Protein AF-A0A413RRY5-F1 (afdb_monomer_lite)

Organism: NCBI:txid2293719

Foldseek 3Di:
DVVVLVCCVVPVDDDDDDDPDLQVCQQRDQKDFQDAPNHTPDIDHQVVQDDQVNCCRRVVFRWHWDQDPVRRTIDTGTDDPVPVPDPVVVVVVPPDPDDDDPPPPPD

Radius of gyration: 21.67 Å; chains: 1; bounding box: 80×24×35 Å

Sequence (107 aa):
LDLLTDLNRRRGTTVVMVLHDLNLAARYADHLVAIRAGHLYAQGTPAEVVTEQMVEDVFGMTSRVITDPVSSTPLVLPVGRHHSGTLLAADEKRAAPEAPLPADALR

InterPro domains:
  IPR027417 P-loop containing nucleoside triphosphate hydrolase [G3DSA:3.40.50.300] (1-78)
  IPR027417 P-loop containing nucleoside triphosphate hydrolase [SSF52540] (2-57)
  IPR051535 Bacterial siderophore ABC transporter ATP-binding [PTHR42771] (1-82)

pLDDT: mean 83.32, std 18.23, range [43.62, 98.06]

Secondary structure (DSSP, 8-state):
-HHHHHHHHHHT-------S-HHHHHHH-SSEEEEETTEEEEEESHHHH--HHHHHHHH---EEEEE-TTTSSEEEEE--TTT--STHHHHHTT-S--PPPPTT---

Structure (mmCIF, N/CA/C/O backbone):
data_AF-A0A413RRY5-F1
#
_entry.id   AF-A0A413RRY5-F1
#
loop_
_atom_site.group_PDB
_atom_site.id
_atom_site.type_symbol
_atom_site.label_atom_id
_atom_site.label_alt_id
_atom_site.label_comp_id
_atom_site.label_asym_id
_atom_site.label_entity_id
_atom_site.label_seq_id
_atom_site.pdbx_PDB_ins_code
_atom_site.Cartn_x
_atom_site.Cartn_y
_atom_site.Cartn_z
_atom_site.occupancy
_atom_site.B_iso_or_equiv
_atom_site.auth_seq_id
_atom_site.auth_comp_id
_atom_site.auth_asym_id
_atom_site.auth_atom_id
_atom_site.pdbx_PDB_model_num
ATOM 1 N N . LEU A 1 1 ? -4.506 10.554 7.654 1.00 79.44 1 LEU A N 1
ATOM 2 C CA . LEU A 1 1 ? -5.831 9.879 7.698 1.00 79.44 1 LEU A CA 1
ATOM 3 C C . LEU A 1 1 ? -6.105 9.267 9.078 1.00 79.44 1 LEU A C 1
ATOM 5 O O . LEU A 1 1 ? -7.005 8.446 9.218 1.00 79.44 1 LEU A O 1
ATOM 9 N N . ASP A 1 2 ? -5.404 9.723 10.121 1.00 81.94 2 ASP A N 1
ATOM 10 C CA . ASP A 1 2 ? -5.417 9.070 11.437 1.00 81.94 2 ASP A CA 1
ATOM 11 C C . ASP A 1 2 ? -6.794 9.114 12.106 1.00 81.94 2 ASP A C 1
ATOM 13 O O . ASP A 1 2 ? -7.210 8.142 12.721 1.00 81.94 2 ASP A O 1
ATOM 17 N N . LEU A 1 3 ? -7.565 10.187 11.892 1.00 83.94 3 LEU A N 1
ATOM 18 C CA . LEU A 1 3 ? -8.924 10.296 12.426 1.00 83.94 3 LEU A CA 1
ATOM 19 C C . LEU A 1 3 ? -9.871 9.217 11.878 1.00 83.94 3 LEU A C 1
ATOM 21 O O . LEU A 1 3 ? -10.700 8.704 12.626 1.00 83.94 3 LEU A O 1
ATOM 25 N N . LEU A 1 4 ? -9.761 8.856 10.595 1.00 85.12 4 LEU A N 1
ATOM 26 C CA . LEU A 1 4 ? -10.585 7.789 10.017 1.00 85.12 4 LEU A CA 1
ATOM 27 C C . LEU A 1 4 ? -10.162 6.421 10.549 1.00 85.12 4 LEU A C 1
ATOM 29 O O . LEU A 1 4 ? -11.024 5.605 10.872 1.00 85.12 4 LEU A O 1
ATOM 33 N N . THR A 1 5 ? -8.857 6.193 10.703 1.00 84.69 5 THR A N 1
ATOM 34 C CA . THR A 1 5 ? -8.323 4.978 11.328 1.00 84.69 5 THR A CA 1
ATOM 35 C C . THR A 1 5 ? -8.804 4.843 12.772 1.00 84.69 5 THR A C 1
ATOM 37 O O . THR A 1 5 ? -9.315 3.790 13.156 1.00 84.69 5 THR A O 1
ATOM 40 N N . ASP A 1 6 ? -8.722 5.915 13.557 1.00 85.94 6 ASP A N 1
ATOM 41 C CA . ASP A 1 6 ? -9.212 5.951 14.933 1.00 85.94 6 ASP A CA 1
ATOM 42 C C . ASP A 1 6 ? -10.717 5.698 14.999 1.00 85.94 6 ASP A C 1
ATOM 44 O O . ASP A 1 6 ? -11.188 4.952 15.859 1.00 85.94 6 ASP A O 1
ATOM 48 N N . LEU A 1 7 ? -11.486 6.296 14.086 1.00 83.56 7 LEU A N 1
ATOM 49 C CA . LEU A 1 7 ? -12.932 6.132 14.046 1.00 83.56 7 LEU A CA 1
ATOM 50 C C . LEU A 1 7 ? -13.333 4.696 13.694 1.00 83.56 7 LEU A C 1
ATOM 52 O O . LEU A 1 7 ? -14.182 4.132 14.385 1.00 83.56 7 LEU A O 1
ATOM 56 N N . ASN A 1 8 ? -12.705 4.104 12.672 1.00 86.44 8 ASN A N 1
ATOM 57 C CA . ASN A 1 8 ? -12.896 2.702 12.298 1.00 86.44 8 ASN A CA 1
ATOM 58 C C . ASN A 1 8 ? -12.625 1.795 13.509 1.00 86.44 8 ASN A C 1
ATOM 60 O O . ASN A 1 8 ? -13.504 1.043 13.923 1.00 86.44 8 ASN A O 1
ATOM 64 N N . ARG A 1 9 ? -11.470 1.956 14.167 1.00 86.25 9 ARG A N 1
ATOM 65 C CA . A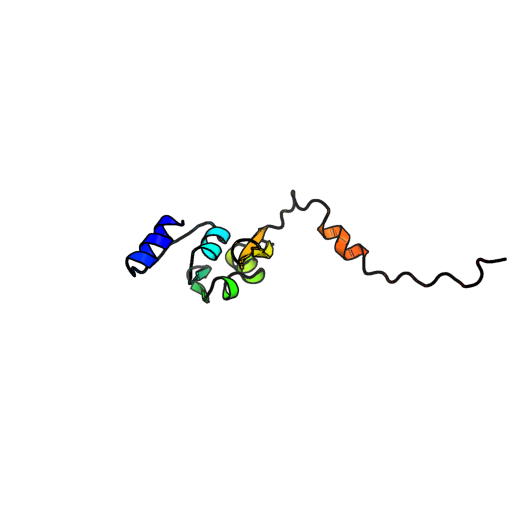RG A 1 9 ? -11.080 1.135 15.326 1.00 86.25 9 ARG A CA 1
ATOM 66 C C . ARG A 1 9 ? -12.007 1.301 16.528 1.00 86.25 9 ARG A C 1
ATOM 68 O O . ARG A 1 9 ? -12.323 0.320 17.191 1.00 86.25 9 ARG A O 1
ATOM 75 N N . ARG A 1 10 ? -12.459 2.526 16.820 1.00 89.94 10 ARG A N 1
ATOM 76 C CA . ARG A 1 10 ? -13.351 2.798 17.963 1.00 89.94 10 ARG A CA 1
ATOM 77 C C . ARG A 1 10 ? -14.783 2.331 17.728 1.00 89.94 10 ARG A C 1
ATOM 79 O O . ARG A 1 10 ? -15.454 1.969 18.687 1.00 89.94 10 ARG A O 1
ATOM 86 N N . ARG A 1 11 ? -15.276 2.399 16.488 1.00 90.56 11 ARG A N 1
ATOM 87 C CA . ARG A 1 11 ? -16.682 2.108 16.153 1.00 90.56 11 ARG A CA 1
ATOM 88 C C . ARG A 1 11 ? -16.890 0.768 15.447 1.00 90.56 11 ARG A C 1
ATOM 90 O O . ARG A 1 11 ? -18.036 0.403 15.215 1.00 90.56 11 ARG A O 1
ATOM 97 N N . GLY A 1 12 ? -15.820 0.065 15.077 1.00 87.44 12 GLY A N 1
ATOM 98 C CA . GLY A 1 12 ? -15.881 -1.182 14.308 1.00 87.44 12 GLY A CA 1
ATOM 99 C C . GLY A 1 12 ? -16.552 -1.016 12.942 1.00 87.44 12 GLY A C 1
ATOM 100 O O . GLY A 1 12 ? -17.243 -1.919 12.481 1.00 87.44 12 GLY A O 1
ATOM 101 N N . THR A 1 13 ? -16.439 0.164 12.327 1.00 88.38 13 THR A N 1
ATOM 102 C CA . THR A 1 13 ? -17.148 0.492 11.082 1.00 88.38 13 THR A CA 1
ATOM 103 C C . THR A 1 13 ? -16.237 0.288 9.882 1.00 88.38 13 THR A C 1
ATOM 105 O O . THR A 1 13 ? -15.196 0.930 9.798 1.00 88.38 13 THR A O 1
ATOM 108 N N . THR A 1 14 ? -16.651 -0.529 8.911 1.00 90.56 14 THR A N 1
ATOM 109 C CA . THR A 1 14 ? -15.912 -0.687 7.652 1.00 90.56 14 THR A CA 1
ATOM 110 C C . THR A 1 14 ? -15.860 0.632 6.883 1.00 90.56 14 THR A C 1
ATOM 112 O O . THR A 1 14 ? -16.893 1.235 6.592 1.00 90.56 14 THR A O 1
ATOM 115 N N . VAL A 1 15 ? -14.650 1.062 6.523 1.00 92.00 15 VAL A N 1
ATOM 116 C CA . VAL A 1 15 ? -14.407 2.268 5.726 1.00 92.00 15 VAL A CA 1
ATOM 117 C C . VAL A 1 15 ? -13.821 1.858 4.380 1.00 92.00 15 VAL A C 1
ATOM 119 O O . VAL A 1 15 ? -12.803 1.176 4.326 1.00 92.00 15 VAL A O 1
ATOM 122 N N . VAL A 1 16 ? -14.449 2.312 3.296 1.00 93.75 16 VAL A N 1
ATOM 123 C CA . VAL A 1 16 ? -13.925 2.184 1.931 1.00 93.75 16 VAL A CA 1
ATOM 124 C C . VAL A 1 16 ? -13.513 3.572 1.457 1.00 93.75 16 VAL A C 1
ATOM 126 O O . VAL A 1 16 ? -14.291 4.519 1.561 1.00 93.75 16 VAL A O 1
ATOM 129 N N . MET A 1 17 ? -12.285 3.702 0.958 1.00 92.56 17 MET A N 1
ATOM 130 C CA . MET A 1 17 ? -11.732 4.969 0.476 1.00 92.56 17 MET A CA 1
ATOM 131 C C . MET A 1 17 ? -11.185 4.794 -0.935 1.00 92.56 17 MET A C 1
ATOM 133 O O . MET A 1 17 ? -10.592 3.767 -1.250 1.00 92.56 17 MET A O 1
ATOM 137 N N . VAL A 1 18 ? -11.341 5.828 -1.758 1.00 93.12 18 VAL A N 1
ATOM 138 C CA . VAL A 1 18 ? -10.655 5.946 -3.047 1.00 93.12 18 VAL A CA 1
ATOM 139 C C . VAL A 1 18 ? -9.626 7.054 -2.898 1.00 93.12 18 VAL A C 1
ATOM 141 O O . VAL A 1 18 ? -9.982 8.195 -2.606 1.00 93.12 18 VAL A O 1
ATOM 144 N N . LEU A 1 19 ? -8.352 6.702 -3.046 1.00 91.38 19 LEU A N 1
ATOM 145 C CA . LEU A 1 19 ? -7.233 7.624 -2.886 1.00 91.38 19 LEU A CA 1
ATOM 146 C C . LEU A 1 19 ? -6.467 7.733 -4.202 1.00 91.38 19 LEU A C 1
ATOM 148 O O . LEU A 1 19 ? -6.292 6.747 -4.912 1.00 91.38 19 LEU A O 1
ATOM 152 N N . HIS A 1 20 ? -5.992 8.940 -4.500 1.00 88.81 20 HIS A N 1
ATOM 153 C CA . HIS A 1 20 ? -5.100 9.187 -5.635 1.00 88.81 20 HIS A CA 1
ATOM 154 C C . HIS A 1 20 ? -3.620 8.982 -5.285 1.00 88.81 20 HIS A C 1
ATOM 156 O O . HIS A 1 20 ? -2.790 8.901 -6.184 1.00 88.81 20 HIS A O 1
ATOM 162 N N . ASP A 1 21 ? -3.292 8.903 -3.993 1.00 92.88 21 ASP A N 1
ATOM 163 C CA . ASP A 1 21 ? -1.930 8.721 -3.497 1.00 92.88 21 ASP A CA 1
ATOM 164 C C . ASP A 1 21 ? -1.732 7.286 -2.991 1.00 92.88 21 ASP A C 1
ATOM 166 O O . ASP A 1 21 ? -2.400 6.840 -2.051 1.00 92.88 21 ASP A O 1
ATOM 170 N N . LEU A 1 22 ? -0.806 6.569 -3.628 1.00 93.94 22 LEU A N 1
ATOM 171 C CA . LEU A 1 22 ? -0.522 5.166 -3.344 1.00 93.94 22 LEU A CA 1
ATOM 172 C C . LEU A 1 22 ? 0.190 4.957 -2.000 1.00 93.94 22 LEU A C 1
ATOM 174 O O . LEU A 1 22 ? -0.102 3.985 -1.310 1.00 93.94 22 LEU A O 1
ATOM 178 N N . ASN A 1 23 ? 1.076 5.869 -1.597 1.00 95.00 23 ASN A N 1
ATOM 179 C CA . ASN A 1 23 ? 1.789 5.765 -0.321 1.00 95.00 23 ASN A CA 1
ATOM 180 C C . ASN A 1 23 ? 0.832 5.998 0.846 1.00 95.00 23 ASN A C 1
ATOM 182 O O . ASN A 1 23 ? 0.882 5.305 1.863 1.00 95.00 23 ASN A O 1
ATOM 186 N N . LEU A 1 24 ? -0.096 6.940 0.679 1.00 94.50 24 LEU A N 1
ATOM 187 C CA . LEU A 1 24 ? -1.153 7.158 1.651 1.00 94.50 24 LEU A CA 1
ATOM 188 C C . LEU A 1 24 ? -2.091 5.945 1.734 1.00 94.50 24 LEU A C 1
ATOM 190 O O . LEU A 1 24 ? -2.469 5.547 2.835 1.00 94.50 24 LEU A O 1
ATOM 194 N N . ALA A 1 25 ? -2.432 5.328 0.600 1.00 95.50 25 ALA A N 1
ATOM 195 C CA . ALA A 1 25 ? -3.226 4.103 0.588 1.00 95.50 25 ALA A CA 1
ATOM 196 C C . ALA A 1 25 ? -2.509 2.955 1.314 1.00 95.50 25 ALA A C 1
ATOM 198 O O . ALA A 1 25 ? -3.091 2.351 2.213 1.00 95.50 25 ALA A O 1
ATOM 199 N N . ALA A 1 26 ? -1.235 2.711 0.997 1.00 96.06 26 ALA A N 1
ATOM 200 C CA . ALA A 1 26 ? -0.431 1.656 1.611 1.00 96.06 26 ALA A CA 1
ATOM 201 C C . ALA A 1 26 ? -0.282 1.819 3.129 1.00 96.06 26 ALA A C 1
ATOM 203 O O . ALA A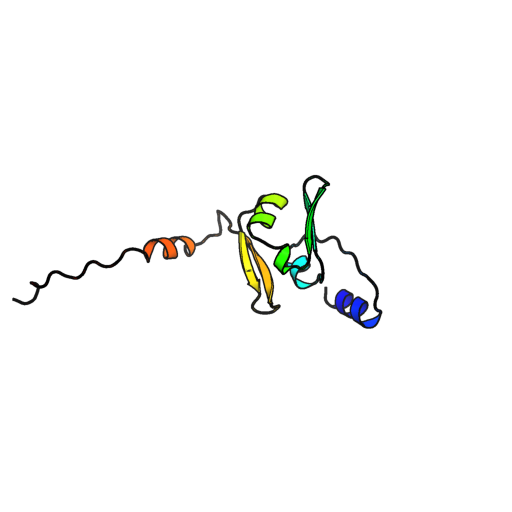 1 26 ? -0.319 0.835 3.864 1.00 96.06 26 ALA A O 1
ATOM 204 N N . ARG A 1 27 ? -0.155 3.061 3.603 1.00 94.75 27 ARG A N 1
ATOM 205 C CA . ARG A 1 27 ? 0.040 3.358 5.024 1.00 94.75 27 ARG A CA 1
ATOM 206 C C . ARG A 1 27 ? -1.215 3.182 5.876 1.00 94.75 27 ARG A C 1
ATOM 208 O O . ARG A 1 27 ? -1.104 2.902 7.067 1.00 94.75 27 ARG A O 1
ATOM 215 N N . TYR A 1 28 ? -2.392 3.428 5.307 1.00 93.12 28 TYR A N 1
ATOM 216 C CA . TYR A 1 28 ? -3.632 3.558 6.079 1.00 93.12 28 TYR A CA 1
ATOM 217 C C . TYR A 1 28 ? -4.664 2.467 5.817 1.00 93.12 28 TYR A C 1
ATOM 219 O O . TYR A 1 28 ? -5.598 2.332 6.609 1.00 93.12 28 TYR A O 1
ATOM 227 N N . ALA A 1 29 ? -4.534 1.725 4.721 1.00 94.38 29 ALA A N 1
ATOM 228 C CA . ALA A 1 29 ? -5.440 0.638 4.405 1.00 94.38 29 ALA A CA 1
ATOM 229 C C . ALA A 1 29 ? -4.932 -0.685 4.982 1.00 94.38 29 ALA A C 1
ATOM 231 O O . ALA A 1 29 ? -3.775 -1.052 4.802 1.00 94.38 29 ALA A O 1
ATOM 232 N N . ASP A 1 30 ? -5.834 -1.445 5.596 1.00 93.44 30 ASP A N 1
ATOM 233 C CA . ASP A 1 30 ? -5.567 -2.841 5.954 1.00 93.44 30 ASP A CA 1
ATOM 234 C C .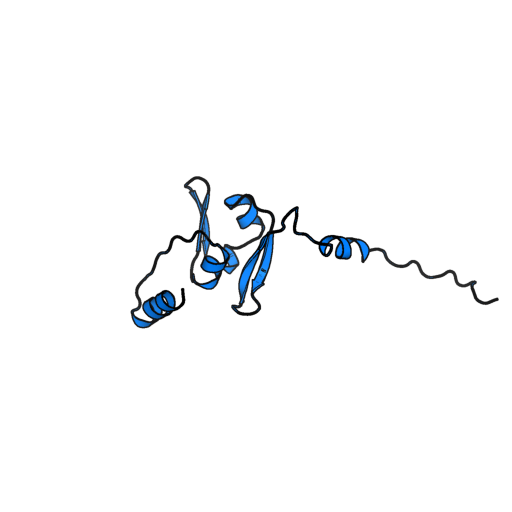 ASP A 1 30 ? -5.666 -3.760 4.716 1.00 93.44 30 ASP A C 1
ATOM 236 O O . ASP A 1 30 ? -5.073 -4.837 4.670 1.00 93.44 30 ASP A O 1
ATOM 240 N N . HIS A 1 31 ? -6.410 -3.318 3.695 1.00 96.25 31 HIS A N 1
ATOM 241 C CA . HIS A 1 31 ? -6.644 -4.034 2.446 1.00 96.25 31 HIS A CA 1
ATOM 242 C C . HIS A 1 31 ? -6.691 -3.058 1.264 1.00 96.25 31 HIS A C 1
ATOM 244 O O . HIS A 1 31 ? -7.411 -2.058 1.308 1.00 96.25 31 HIS A O 1
ATO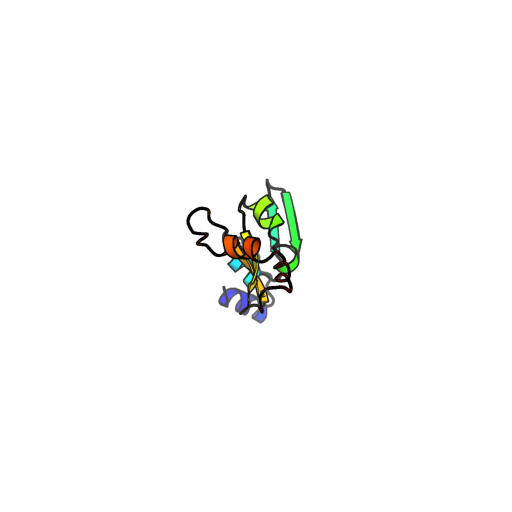M 250 N N . LEU A 1 32 ? -5.943 -3.353 0.202 1.00 97.69 32 LEU A N 1
ATOM 251 C CA . LEU A 1 32 ? -5.899 -2.578 -1.033 1.00 97.69 32 LEU A CA 1
ATOM 252 C C . LEU A 1 32 ? -6.560 -3.325 -2.180 1.00 97.69 32 LEU A C 1
ATOM 254 O O . LEU A 1 32 ? -6.507 -4.548 -2.258 1.00 97.69 32 LEU A O 1
ATOM 258 N N . VAL A 1 33 ? -7.123 -2.548 -3.103 1.00 97.19 33 VAL A N 1
ATOM 259 C CA . VAL A 1 33 ? -7.686 -3.019 -4.367 1.00 97.19 33 VAL A CA 1
ATOM 260 C C . VAL A 1 33 ? -7.105 -2.155 -5.481 1.00 97.19 33 VAL A C 1
ATOM 262 O O . VAL A 1 33 ? -7.369 -0.955 -5.545 1.00 97.19 33 VAL A O 1
ATOM 265 N N . ALA A 1 34 ? -6.303 -2.759 -6.353 1.00 95.81 34 ALA A N 1
ATOM 266 C CA . ALA A 1 34 ? -5.764 -2.124 -7.548 1.00 95.81 34 ALA A CA 1
ATOM 267 C C . ALA A 1 34 ? -6.648 -2.462 -8.754 1.00 95.81 34 ALA A C 1
ATOM 269 O O . ALA A 1 34 ? -6.960 -3.629 -9.002 1.00 95.81 34 ALA A O 1
ATOM 270 N N . ILE A 1 35 ? -7.044 -1.442 -9.515 1.00 94.12 35 ILE A N 1
ATOM 271 C CA . ILE A 1 35 ? -7.909 -1.576 -10.692 1.00 94.12 35 ILE A CA 1
ATOM 272 C C . ILE A 1 35 ? -7.171 -1.029 -11.907 1.00 94.12 35 ILE A C 1
ATOM 274 O O . ILE A 1 35 ? -6.610 0.064 -11.860 1.00 94.12 35 ILE A O 1
ATOM 278 N N . ARG A 1 36 ? -7.229 -1.763 -13.019 1.00 94.62 36 ARG A N 1
ATOM 279 C CA . ARG A 1 36 ? -6.677 -1.349 -14.309 1.00 94.62 36 ARG A CA 1
ATOM 280 C C . ARG A 1 36 ? -7.703 -1.593 -15.406 1.00 94.62 36 ARG A C 1
ATOM 282 O O . ARG A 1 36 ? -8.239 -2.690 -15.520 1.00 94.62 36 ARG A O 1
ATOM 289 N N . ALA A 1 37 ? -7.979 -0.567 -16.212 1.00 93.81 37 ALA A N 1
ATOM 290 C CA . ALA A 1 37 ? -8.948 -0.632 -17.313 1.00 93.81 37 ALA A CA 1
ATOM 291 C C . ALA A 1 37 ? -10.330 -1.194 -16.900 1.00 93.81 37 ALA A C 1
ATOM 293 O O . ALA A 1 37 ? -10.940 -1.961 -17.634 1.00 93.81 37 ALA A O 1
ATOM 294 N N . GLY A 1 38 ? -10.812 -0.834 -15.704 1.00 94.56 38 GLY A N 1
ATOM 295 C CA . GLY A 1 38 ? -12.106 -1.293 -15.181 1.00 94.56 38 GLY A CA 1
ATOM 296 C C . GLY A 1 38 ? -12.116 -2.716 -14.612 1.00 94.56 38 GLY A C 1
ATOM 297 O O . GLY A 1 38 ? -13.160 -3.164 -14.147 1.00 94.56 38 GLY A O 1
ATOM 298 N N . HIS A 1 39 ? -10.977 -3.412 -14.597 1.00 96.00 39 HIS A N 1
ATOM 299 C CA . HIS A 1 39 ? -10.850 -4.763 -14.057 1.00 96.00 39 HIS A CA 1
ATOM 300 C C . HIS A 1 39 ? -9.962 -4.797 -12.812 1.00 96.00 39 HIS A C 1
ATOM 302 O O . HIS A 1 39 ? -9.027 -4.006 -12.674 1.00 96.00 39 HIS A O 1
ATOM 308 N N . LEU A 1 40 ? -10.254 -5.739 -11.912 1.00 96.69 40 LEU A N 1
ATOM 309 C CA . LEU A 1 40 ? -9.403 -6.030 -10.764 1.00 96.69 40 LEU A CA 1
ATOM 310 C C . LEU A 1 40 ? -8.027 -6.492 -11.257 1.00 96.69 40 LEU A C 1
ATOM 312 O O . LEU A 1 40 ? -7.932 -7.485 -11.973 1.00 96.69 40 LEU A O 1
ATOM 316 N N . TYR A 1 41 ? -6.981 -5.772 -10.859 1.00 97.31 41 TYR A N 1
ATOM 317 C CA . TYR A 1 41 ? -5.594 -6.137 -11.130 1.00 97.31 41 TYR A CA 1
ATOM 318 C C . TYR A 1 41 ? -5.019 -6.976 -9.983 1.00 97.31 41 TYR A C 1
ATOM 320 O O . TYR A 1 41 ? -4.503 -8.067 -10.205 1.00 97.31 41 TYR A O 1
ATOM 328 N N . ALA A 1 42 ? -5.152 -6.482 -8.749 1.00 97.62 42 ALA A N 1
ATOM 329 C CA . ALA A 1 42 ? -4.698 -7.159 -7.537 1.00 97.62 42 ALA A CA 1
ATOM 330 C C . ALA A 1 42 ? -5.507 -6.688 -6.319 1.00 97.62 42 ALA A C 1
ATOM 332 O O . ALA A 1 42 ? -6.002 -5.560 -6.298 1.00 97.62 42 ALA A O 1
ATOM 333 N N . GLN A 1 43 ? -5.615 -7.533 -5.295 1.00 98.06 43 GLN A N 1
ATOM 334 C CA . GLN A 1 43 ? -6.151 -7.156 -3.986 1.00 98.06 43 GLN A CA 1
ATOM 335 C C . GLN A 1 43 ? -5.481 -7.959 -2.873 1.00 98.06 43 GLN A C 1
ATOM 337 O O . GLN A 1 43 ? -5.064 -9.093 -3.105 1.00 98.06 43 GLN A O 1
ATOM 342 N N . GLY A 1 44 ? -5.393 -7.387 -1.677 1.00 98.06 44 GLY A N 1
ATOM 343 C CA . GLY A 1 44 ? -4.675 -7.996 -0.560 1.00 98.06 44 GLY A CA 1
ATOM 344 C C . GLY A 1 44 ? -4.192 -6.962 0.444 1.00 98.06 44 GLY A C 1
ATOM 345 O O . GLY A 1 44 ? -4.661 -5.825 0.464 1.00 98.06 44 GLY A O 1
ATOM 346 N N . THR A 1 45 ? -3.242 -7.351 1.281 1.00 97.88 45 THR A N 1
ATOM 347 C CA . THR A 1 45 ? -2.532 -6.409 2.150 1.00 97.88 45 THR A CA 1
ATOM 348 C C . THR A 1 45 ? -1.705 -5.418 1.320 1.00 97.88 45 THR A C 1
ATOM 350 O O . THR A 1 45 ? -1.345 -5.711 0.173 1.00 97.88 45 THR A O 1
ATOM 353 N N . PRO A 1 46 ? -1.328 -4.257 1.885 1.00 97.75 46 PRO A N 1
ATOM 354 C CA . PRO A 1 46 ? -0.424 -3.333 1.212 1.00 97.75 46 PRO A CA 1
ATOM 355 C C . PRO A 1 46 ? 0.856 -3.994 0.687 1.00 97.75 46 PRO A C 1
ATOM 357 O O . PRO A 1 46 ? 1.241 -3.735 -0.447 1.00 97.75 46 PRO A O 1
ATOM 360 N N . ALA A 1 47 ? 1.477 -4.883 1.469 1.00 97.25 47 ALA A N 1
ATOM 361 C CA . ALA A 1 47 ? 2.721 -5.562 1.100 1.00 97.25 47 ALA A CA 1
ATOM 362 C C . ALA A 1 47 ? 2.572 -6.535 -0.081 1.00 97.25 47 ALA A C 1
ATOM 364 O O . ALA A 1 47 ? 3.513 -6.710 -0.848 1.00 97.25 47 ALA A O 1
ATOM 365 N N . GLU A 1 48 ? 1.401 -7.153 -0.241 1.00 97.56 48 GLU A N 1
ATOM 366 C CA . GLU A 1 48 ? 1.122 -8.056 -1.364 1.00 97.56 48 GLU A CA 1
ATOM 367 C C . GLU A 1 48 ? 0.794 -7.287 -2.650 1.00 97.56 48 GLU A C 1
ATOM 369 O O . GLU A 1 48 ? 1.141 -7.728 -3.743 1.00 97.56 48 GLU A O 1
ATOM 374 N N . VAL A 1 49 ? 0.118 -6.138 -2.531 1.00 98.00 49 VAL A N 1
ATOM 375 C CA . VAL A 1 49 ? -0.374 -5.372 -3.686 1.00 98.00 49 VAL A CA 1
ATOM 376 C C . VAL A 1 49 ? 0.666 -4.377 -4.205 1.00 98.00 49 VAL A C 1
ATOM 378 O O . VAL A 1 49 ? 0.830 -4.228 -5.416 1.00 98.00 49 VAL A O 1
ATOM 381 N N . VAL A 1 50 ? 1.367 -3.671 -3.315 1.00 97.94 50 VAL A N 1
ATOM 382 C CA . VAL A 1 50 ? 2.274 -2.579 -3.688 1.00 97.94 50 VAL A CA 1
ATOM 383 C C . VAL A 1 50 ? 3.651 -3.128 -4.040 1.00 97.94 50 VAL A C 1
ATOM 385 O O . VAL A 1 50 ? 4.530 -3.255 -3.194 1.00 97.94 50 VAL A O 1
ATOM 388 N N . THR A 1 51 ? 3.834 -3.430 -5.322 1.00 97.88 51 THR A N 1
ATOM 389 C CA . THR A 1 51 ? 5.101 -3.886 -5.912 1.00 97.88 51 THR A CA 1
ATOM 390 C C . THR A 1 51 ? 5.5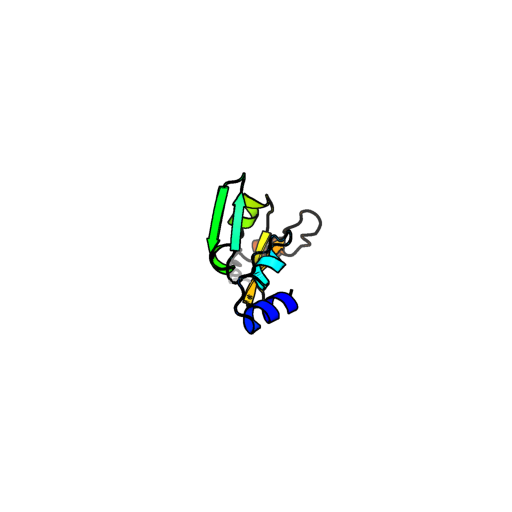33 -2.956 -7.043 1.00 97.88 51 THR A C 1
ATOM 392 O O . THR A 1 51 ? 4.696 -2.275 -7.633 1.00 97.88 51 THR A O 1
ATOM 395 N N . GLU A 1 52 ? 6.828 -2.939 -7.378 1.00 97.75 52 GLU A N 1
ATOM 396 C CA . GLU A 1 52 ? 7.358 -2.138 -8.499 1.00 97.75 52 GLU A CA 1
ATOM 397 C C . GLU A 1 52 ? 6.620 -2.461 -9.810 1.00 97.75 52 GLU A C 1
ATOM 399 O O . GLU A 1 52 ? 6.190 -1.550 -10.516 1.00 97.75 52 GLU A O 1
ATOM 404 N N . GLN A 1 53 ? 6.362 -3.750 -10.061 1.00 97.69 53 GLN A N 1
ATOM 405 C CA . GLN A 1 53 ? 5.606 -4.221 -11.223 1.00 97.69 53 GLN A CA 1
ATOM 406 C C . GLN A 1 53 ? 4.157 -3.714 -11.222 1.00 97.69 53 GLN A C 1
ATOM 408 O O . GLN A 1 53 ? 3.676 -3.230 -12.240 1.00 97.69 53 GLN A O 1
ATOM 413 N N . MET A 1 54 ? 3.455 -3.773 -10.083 1.00 97.25 54 MET A N 1
ATOM 414 C CA . MET A 1 54 ? 2.091 -3.235 -9.988 1.00 97.25 54 MET A CA 1
ATOM 415 C C . MET A 1 54 ? 2.069 -1.732 -10.282 1.00 97.25 54 MET A C 1
ATOM 417 O O . MET A 1 54 ? 1.191 -1.263 -11.006 1.00 97.25 54 MET A O 1
ATOM 421 N N . VAL A 1 55 ? 3.045 -0.981 -9.761 1.00 96.62 55 VAL A N 1
ATOM 422 C CA . VAL A 1 55 ? 3.145 0.462 -10.013 1.00 96.62 55 VAL A CA 1
ATOM 423 C C . VAL A 1 55 ? 3.370 0.743 -11.498 1.00 96.62 55 VAL A C 1
ATOM 425 O O . VAL A 1 55 ? 2.711 1.620 -12.058 1.00 96.62 55 VAL A O 1
ATOM 428 N N . GLU A 1 56 ? 4.245 -0.014 -12.156 1.00 96.12 56 GLU A N 1
ATOM 429 C CA . GLU A 1 56 ? 4.469 0.116 -13.595 1.00 96.12 56 GLU A CA 1
ATOM 430 C C . GLU A 1 56 ? 3.212 -0.236 -14.402 1.00 96.12 56 GLU A C 1
ATOM 432 O O . GLU A 1 56 ? 2.780 0.553 -15.241 1.00 96.12 56 GLU A O 1
ATOM 437 N N . ASP A 1 57 ? 2.559 -1.357 -14.104 1.00 95.81 57 ASP A N 1
ATOM 438 C CA . ASP A 1 57 ? 1.415 -1.827 -14.883 1.00 95.81 57 ASP A CA 1
ATOM 439 C C . ASP A 1 57 ? 0.172 -0.944 -14.714 1.00 95.81 57 ASP A C 1
ATOM 441 O O . ASP A 1 57 ? -0.556 -0.700 -15.684 1.00 95.81 57 ASP A O 1
ATOM 445 N N . VAL A 1 58 ? -0.091 -0.460 -13.497 1.00 94.56 58 VAL A N 1
ATOM 446 C CA . VAL A 1 58 ? -1.303 0.309 -13.164 1.00 94.56 58 VAL A CA 1
ATOM 447 C C . VAL A 1 58 ? -1.108 1.810 -13.381 1.00 94.56 58 VAL A C 1
ATOM 449 O O . VAL A 1 58 ? -2.028 2.470 -13.865 1.00 94.56 58 VAL A O 1
ATOM 452 N N . PHE A 1 59 ? 0.070 2.352 -13.061 1.00 91.44 59 PHE A N 1
ATOM 453 C CA . PHE A 1 59 ? 0.339 3.793 -13.123 1.00 91.44 59 PHE A CA 1
ATOM 454 C C . PHE A 1 59 ? 1.288 4.198 -14.260 1.00 91.44 59 PHE A C 1
ATOM 456 O O . PHE A 1 59 ? 1.447 5.392 -14.506 1.00 91.44 59 PHE A O 1
ATOM 463 N N . GLY A 1 60 ? 1.915 3.250 -14.966 1.00 92.81 60 GLY A N 1
ATOM 464 C CA . GLY A 1 60 ? 2.863 3.550 -16.046 1.00 92.81 60 GLY A CA 1
ATOM 465 C C . GLY A 1 60 ? 4.143 4.227 -15.553 1.00 92.81 60 GLY A C 1
ATOM 466 O O . GLY A 1 60 ? 4.749 5.007 -16.289 1.00 92.81 60 GLY A O 1
ATOM 467 N N . MET A 1 61 ? 4.520 3.994 -14.292 1.00 92.56 61 MET A N 1
ATOM 468 C CA . MET A 1 61 ? 5.594 4.718 -13.617 1.00 92.56 61 MET A CA 1
ATOM 469 C C . MET A 1 61 ? 6.692 3.777 -13.125 1.00 92.56 61 MET A C 1
ATOM 471 O O . MET A 1 61 ? 6.459 2.918 -12.279 1.00 92.56 61 MET A O 1
ATOM 475 N N . THR A 1 62 ? 7.924 4.019 -13.574 1.00 93.00 62 THR A N 1
ATOM 476 C CA . THR A 1 62 ? 9.112 3.377 -13.004 1.00 93.00 62 THR A CA 1
ATOM 477 C C . THR A 1 62 ? 9.335 3.871 -11.576 1.00 93.00 62 THR A C 1
ATOM 479 O O . THR A 1 62 ? 9.379 5.078 -11.312 1.00 93.00 62 THR A O 1
ATOM 482 N N . SER A 1 63 ? 9.490 2.940 -10.643 1.00 95.50 63 SER A N 1
ATOM 483 C CA . SER A 1 63 ? 9.646 3.247 -9.224 1.00 95.50 63 SER A CA 1
ATOM 484 C C . SER A 1 63 ? 10.512 2.208 -8.525 1.00 95.50 63 SER A C 1
ATOM 486 O O . SER A 1 63 ? 10.760 1.130 -9.059 1.00 95.50 63 SER A O 1
ATOM 488 N N . ARG A 1 64 ? 10.974 2.549 -7.323 1.00 96.31 64 ARG A N 1
ATOM 489 C CA . ARG A 1 64 ? 11.459 1.582 -6.343 1.00 96.31 64 ARG A CA 1
ATOM 490 C C . ARG A 1 64 ? 10.428 1.435 -5.240 1.00 96.31 64 ARG A C 1
ATOM 492 O O . ARG A 1 64 ? 9.858 2.436 -4.807 1.00 96.31 64 ARG A O 1
ATOM 499 N N . VAL A 1 65 ? 10.230 0.215 -4.760 1.00 97.19 65 VAL A N 1
ATOM 500 C CA . VAL A 1 65 ? 9.416 -0.034 -3.567 1.00 97.19 65 VAL A CA 1
ATOM 501 C C . VAL A 1 65 ? 10.325 -0.501 -2.447 1.00 97.19 65 VAL A C 1
ATOM 503 O O . VAL A 1 65 ? 11.046 -1.488 -2.579 1.00 97.19 65 VAL A O 1
ATOM 506 N N . ILE A 1 66 ? 10.303 0.236 -1.343 1.00 97.06 66 ILE A N 1
ATOM 507 C CA . ILE A 1 66 ? 11.050 -0.100 -0.133 1.00 97.06 66 ILE A CA 1
ATOM 508 C C . ILE A 1 66 ? 10.095 -0.220 1.046 1.00 97.06 66 ILE A C 1
ATOM 510 O O . ILE A 1 66 ? 8.968 0.266 1.003 1.00 97.06 66 ILE A O 1
ATOM 514 N N . THR A 1 67 ? 10.556 -0.826 2.130 1.00 97.38 67 THR A N 1
ATOM 515 C CA . THR A 1 67 ? 9.840 -0.757 3.403 1.00 97.38 67 THR A CA 1
ATOM 516 C C . THR A 1 67 ? 10.008 0.637 4.004 1.00 97.38 67 THR A C 1
ATOM 518 O O . THR A 1 67 ? 11.137 1.095 4.191 1.00 97.38 67 THR A O 1
ATOM 521 N N . ASP A 1 68 ? 8.903 1.310 4.326 1.00 96.12 68 ASP A N 1
ATOM 522 C CA . ASP A 1 68 ? 8.918 2.567 5.074 1.00 96.12 68 ASP A CA 1
ATOM 523 C C . ASP A 1 68 ? 9.541 2.329 6.464 1.00 96.12 68 ASP A C 1
ATOM 525 O O . ASP A 1 68 ? 8.980 1.558 7.250 1.00 96.12 68 ASP A O 1
ATOM 529 N N . PRO A 1 69 ? 10.658 2.989 6.822 1.00 94.12 69 PRO A N 1
ATOM 530 C CA . PRO A 1 69 ? 11.297 2.802 8.124 1.00 94.12 69 PRO A CA 1
ATOM 531 C C . PRO A 1 69 ? 10.438 3.282 9.304 1.00 94.12 69 PRO A C 1
ATOM 533 O O . PRO A 1 69 ? 10.725 2.927 10.445 1.00 94.12 69 PRO A O 1
ATOM 536 N N . VAL A 1 70 ? 9.405 4.095 9.059 1.00 94.50 70 VAL A N 1
ATOM 537 C CA . VAL A 1 70 ? 8.514 4.618 10.102 1.00 94.50 70 VAL A CA 1
ATOM 538 C C . VAL A 1 70 ? 7.300 3.718 10.295 1.00 94.50 70 VAL A C 1
ATOM 540 O O . VAL A 1 70 ? 6.949 3.390 11.426 1.00 94.50 70 VAL A O 1
ATOM 543 N N . SER A 1 71 ? 6.630 3.340 9.205 1.00 92.06 71 SER A N 1
ATOM 544 C CA . SER A 1 71 ? 5.356 2.609 9.273 1.00 92.06 71 SER A CA 1
ATOM 545 C C . SER A 1 71 ? 5.469 1.111 8.996 1.00 92.06 71 SER A C 1
ATOM 547 O O . SER A 1 71 ? 4.504 0.389 9.222 1.00 92.06 71 SER A O 1
ATOM 549 N N . SER A 1 72 ? 6.620 0.630 8.511 1.00 94.88 72 SER A N 1
ATOM 550 C CA . SER A 1 72 ? 6.822 -0.742 8.012 1.00 94.88 72 SER A CA 1
ATOM 551 C C . SER A 1 72 ? 5.897 -1.152 6.857 1.00 94.88 72 SER A C 1
ATOM 553 O O . SER A 1 72 ? 5.860 -2.323 6.484 1.00 94.88 72 SER A O 1
ATOM 555 N N . THR A 1 73 ? 5.165 -0.203 6.268 1.00 96.75 73 THR A N 1
ATOM 556 C CA . THR A 1 73 ? 4.352 -0.422 5.064 1.00 96.75 73 THR A CA 1
ATOM 557 C C . THR A 1 73 ? 5.172 -0.135 3.802 1.00 96.75 73 THR A C 1
ATOM 559 O O . THR A 1 73 ? 6.234 0.485 3.892 1.00 96.75 73 THR A O 1
ATOM 562 N N . PRO A 1 74 ? 4.738 -0.590 2.616 1.00 98.06 74 PRO A N 1
ATOM 563 C CA . PRO A 1 74 ? 5.433 -0.271 1.374 1.00 98.06 74 PRO A CA 1
ATOM 564 C C . PRO A 1 74 ? 5.453 1.234 1.083 1.00 98.06 74 PRO A C 1
ATOM 566 O O . PRO A 1 74 ? 4.423 1.905 1.138 1.00 98.06 74 PRO A O 1
ATOM 569 N N . LEU A 1 75 ? 6.627 1.738 0.713 1.00 97.69 75 LEU A N 1
ATOM 570 C CA . LEU A 1 75 ? 6.871 3.103 0.266 1.00 97.69 75 LEU A CA 1
ATOM 571 C C . LEU A 1 75 ? 7.344 3.089 -1.188 1.00 97.69 75 LEU A C 1
ATOM 573 O O . LEU A 1 75 ? 8.401 2.544 -1.508 1.00 97.69 75 LEU A O 1
ATOM 577 N N . VAL A 1 76 ? 6.567 3.727 -2.056 1.00 97.00 76 VAL A N 1
ATOM 578 C CA . VAL A 1 76 ? 6.856 3.892 -3.480 1.00 97.00 76 VAL A CA 1
ATOM 579 C C . VAL A 1 76 ? 7.664 5.167 -3.696 1.00 97.00 76 VAL A C 1
ATOM 581 O O . VAL A 1 76 ? 7.223 6.271 -3.364 1.00 97.00 76 VAL A O 1
ATOM 584 N N . LEU A 1 77 ? 8.845 5.002 -4.285 1.00 95.31 77 LEU A N 1
ATOM 585 C CA . LEU A 1 77 ? 9.791 6.054 -4.635 1.00 95.31 77 LEU A CA 1
ATOM 586 C C . LEU A 1 77 ? 9.874 6.171 -6.165 1.00 95.31 77 LEU A C 1
ATOM 588 O O . LEU A 1 77 ? 10.458 5.298 -6.812 1.00 95.31 77 LEU A O 1
ATOM 592 N N . PRO A 1 78 ? 9.300 7.221 -6.776 1.00 92.75 78 PRO A N 1
ATOM 593 C CA . PRO A 1 78 ? 9.364 7.413 -8.222 1.00 92.75 78 PRO A CA 1
ATOM 594 C C . PRO A 1 78 ? 10.800 7.618 -8.715 1.00 92.75 78 PRO A C 1
ATOM 596 O O . PRO A 1 78 ? 11.552 8.414 -8.149 1.00 92.75 78 PRO A O 1
ATOM 599 N N . VAL A 1 79 ? 11.165 6.966 -9.820 1.00 89.94 79 VAL A N 1
ATOM 600 C CA . VAL A 1 79 ? 12.460 7.181 -10.483 1.00 89.94 79 VAL A CA 1
ATOM 601 C C . VAL A 1 79 ? 12.268 8.208 -11.598 1.00 89.94 79 VAL A C 1
ATOM 603 O O . VAL A 1 79 ? 11.855 7.897 -12.714 1.00 89.94 79 VAL A O 1
ATOM 606 N N . GLY A 1 80 ? 12.515 9.480 -11.280 1.00 77.50 80 GLY A N 1
ATOM 607 C CA . GLY A 1 80 ? 12.304 10.591 -12.211 1.00 77.50 80 GLY A CA 1
ATOM 608 C C . GLY A 1 80 ? 13.492 10.826 -13.145 1.00 77.50 80 GLY A C 1
ATOM 609 O O . GLY A 1 80 ? 14.626 10.948 -12.690 1.00 77.50 80 GLY A O 1
ATOM 610 N N . ARG A 1 81 ? 13.250 11.021 -14.446 1.00 70.25 81 ARG A N 1
ATOM 611 C CA . ARG A 1 81 ? 14.304 11.286 -15.455 1.00 70.25 81 ARG A CA 1
ATOM 612 C C . ARG A 1 81 ? 15.104 12.576 -15.218 1.00 70.25 81 ARG A C 1
ATOM 614 O O . ARG A 1 81 ? 16.207 12.715 -15.729 1.00 70.25 81 ARG A O 1
ATOM 621 N N . HIS A 1 82 ? 14.549 13.508 -14.444 1.00 70.81 82 HIS A N 1
ATOM 622 C CA . HIS A 1 82 ? 15.133 14.830 -14.178 1.00 70.81 82 HIS A CA 1
ATOM 623 C C . HIS A 1 82 ? 15.661 14.994 -12.745 1.00 70.81 82 HIS A C 1
ATOM 625 O O . HIS A 1 82 ? 16.394 15.938 -12.468 1.00 70.81 82 HIS A O 1
ATOM 631 N N . HIS A 1 83 ? 15.307 14.073 -11.843 1.00 63.47 83 HIS A N 1
ATOM 632 C CA . HIS A 1 83 ? 15.657 14.134 -10.418 1.00 63.47 83 HIS A CA 1
ATOM 633 C C . HIS A 1 83 ? 16.368 12.869 -9.914 1.00 63.47 83 HIS A C 1
ATOM 635 O O . HIS A 1 83 ? 16.647 12.754 -8.724 1.00 63.47 83 HIS A O 1
ATOM 641 N N . SER A 1 84 ? 16.729 11.948 -10.816 1.00 60.50 84 SER A N 1
ATOM 642 C CA . SER A 1 84 ? 17.627 10.821 -10.529 1.00 60.50 84 SER A CA 1
ATOM 643 C C . SER A 1 84 ? 19.077 11.313 -10.500 1.00 60.50 84 SER A C 1
ATOM 645 O O . SER A 1 84 ? 19.875 11.020 -1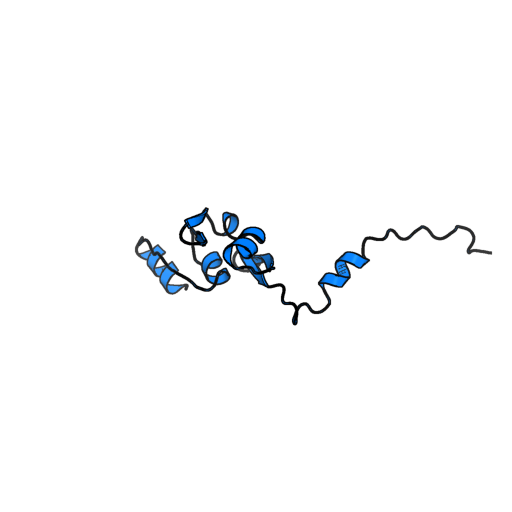1.386 1.00 60.50 84 SER A O 1
ATOM 647 N N . GLY A 1 85 ? 19.411 12.146 -9.516 1.00 50.97 85 GLY A N 1
ATOM 648 C CA . GLY A 1 85 ? 20.782 12.599 -9.306 1.00 50.97 85 GLY A CA 1
ATOM 649 C C . GLY A 1 85 ? 21.676 11.432 -8.885 1.00 50.97 85 GLY A C 1
ATOM 650 O O . GLY A 1 85 ? 21.519 10.922 -7.784 1.00 50.97 85 GLY A O 1
ATOM 651 N N . THR A 1 86 ? 22.604 11.040 -9.765 1.00 51.44 86 THR A N 1
ATOM 652 C CA . THR A 1 86 ? 23.915 10.386 -9.532 1.00 51.44 86 THR A CA 1
ATOM 653 C C . THR A 1 86 ? 23.989 9.054 -8.753 1.00 51.44 86 THR A C 1
ATOM 655 O O . THR A 1 86 ? 24.955 8.320 -8.938 1.00 51.44 86 THR A O 1
ATOM 658 N N . LEU A 1 87 ? 23.006 8.660 -7.941 1.00 54.56 87 LEU A N 1
ATOM 659 C CA . LEU A 1 87 ? 23.118 7.486 -7.062 1.00 54.56 87 LEU A CA 1
ATOM 660 C C . LEU A 1 87 ? 22.949 6.141 -7.785 1.00 54.56 87 LEU A C 1
ATOM 662 O O . LEU A 1 87 ? 23.556 5.164 -7.367 1.00 54.56 87 LEU A O 1
ATOM 666 N N . LEU A 1 88 ? 22.219 6.088 -8.905 1.00 53.38 88 LEU A N 1
ATOM 667 C CA . LEU A 1 88 ? 22.070 4.851 -9.692 1.00 53.38 88 LEU A CA 1
ATOM 668 C C . LEU A 1 88 ? 23.335 4.487 -10.494 1.00 53.38 88 LEU A C 1
ATOM 670 O O . LEU A 1 88 ? 23.538 3.324 -10.815 1.00 53.38 88 LEU A O 1
ATOM 674 N N . ALA A 1 89 ? 24.215 5.453 -10.780 1.00 48.81 89 ALA A N 1
ATOM 675 C CA . ALA A 1 89 ? 25.466 5.198 -11.503 1.00 48.81 89 ALA A CA 1
ATOM 676 C C . ALA A 1 89 ? 26.579 4.617 -10.605 1.00 48.81 89 ALA A C 1
ATOM 678 O O . ALA A 1 89 ? 27.592 4.126 -11.105 1.00 48.81 89 ALA A O 1
ATOM 679 N N . ALA A 1 90 ? 26.425 4.696 -9.278 1.00 47.44 90 ALA A N 1
ATOM 680 C CA . ALA A 1 90 ? 27.433 4.230 -8.329 1.00 47.44 90 ALA A CA 1
ATOM 681 C C . ALA A 1 90 ? 27.377 2.710 -8.089 1.00 47.44 90 ALA A C 1
ATOM 683 O O . ALA A 1 90 ? 28.415 2.115 -7.795 1.00 47.44 90 ALA A O 1
ATOM 684 N N . ASP A 1 91 ? 26.213 2.076 -8.273 1.00 47.44 91 ASP A N 1
ATOM 685 C CA . ASP A 1 91 ? 26.058 0.629 -8.074 1.00 47.44 91 ASP A CA 1
ATOM 686 C C . ASP A 1 91 ? 26.628 -0.195 -9.241 1.00 47.44 91 ASP A C 1
ATOM 688 O O . ASP A 1 91 ? 27.194 -1.265 -9.016 1.00 47.44 91 ASP A O 1
ATOM 692 N N . GLU A 1 92 ? 26.613 0.323 -10.475 1.00 48.22 92 GLU A N 1
ATOM 693 C CA . GLU A 1 92 ? 27.213 -0.375 -11.627 1.00 48.22 92 GLU A CA 1
ATOM 694 C C . GLU A 1 92 ? 28.750 -0.391 -11.579 1.00 48.22 92 GLU A C 1
ATOM 696 O O . GLU A 1 92 ? 29.390 -1.313 -12.087 1.00 48.22 92 GLU A O 1
ATOM 701 N N . LYS A 1 93 ? 29.376 0.599 -10.929 1.00 45.12 93 LYS A N 1
ATOM 702 C CA . LYS A 1 93 ? 30.842 0.742 -10.916 1.00 45.12 93 LYS A CA 1
ATOM 703 C C . LYS A 1 93 ? 31.561 -0.067 -9.833 1.00 45.12 93 LYS A C 1
ATOM 705 O O . LYS A 1 93 ? 32.790 -0.093 -9.834 1.00 45.12 93 LYS A O 1
ATOM 710 N N . ARG A 1 94 ? 30.841 -0.736 -8.924 1.00 46.88 94 ARG A N 1
ATOM 711 C CA . ARG A 1 94 ? 31.439 -1.498 -7.808 1.00 46.88 94 ARG A CA 1
ATOM 712 C C . ARG A 1 94 ? 31.639 -2.994 -8.101 1.00 46.88 94 ARG A C 1
ATOM 714 O O . ARG A 1 94 ? 32.179 -3.703 -7.259 1.00 46.88 94 ARG A O 1
ATOM 721 N N . ALA A 1 95 ? 31.253 -3.473 -9.286 1.00 48.41 95 ALA A N 1
ATOM 722 C CA . ALA A 1 95 ? 31.271 -4.897 -9.645 1.00 48.41 95 ALA A CA 1
ATOM 723 C C . ALA A 1 95 ? 32.461 -5.349 -10.522 1.00 48.41 95 ALA A C 1
ATOM 725 O O . ALA A 1 95 ? 32.408 -6.432 -11.102 1.00 48.41 95 ALA A O 1
ATOM 726 N N . ALA A 1 96 ? 33.543 -4.571 -10.628 1.00 48.16 96 ALA A N 1
ATOM 727 C CA . ALA A 1 96 ? 34.784 -5.064 -11.232 1.00 48.16 96 ALA A CA 1
ATOM 728 C C . ALA A 1 96 ? 35.711 -5.612 -10.129 1.00 48.16 96 ALA A C 1
ATOM 730 O O . ALA A 1 96 ? 36.062 -4.852 -9.226 1.00 48.16 96 ALA A O 1
ATOM 731 N N . PRO A 1 97 ? 36.124 -6.893 -10.160 1.00 46.53 97 PRO A N 1
ATOM 732 C CA . PRO A 1 97 ? 37.149 -7.374 -9.246 1.00 46.53 97 PRO A CA 1
ATOM 733 C C . PRO A 1 97 ? 38.481 -6.708 -9.613 1.00 46.53 97 PRO A C 1
ATOM 735 O O . PRO A 1 97 ? 38.949 -6.831 -10.745 1.00 46.53 97 PRO A O 1
ATOM 738 N N . GLU A 1 98 ? 39.080 -5.984 -8.665 1.00 53.28 98 GLU A N 1
ATOM 739 C CA . GLU A 1 98 ? 40.470 -5.533 -8.765 1.00 53.28 98 GLU A CA 1
ATOM 740 C C . GLU A 1 98 ? 41.363 -6.756 -9.012 1.00 53.28 98 GLU A C 1
ATOM 742 O O . GLU A 1 98 ? 41.449 -7.667 -8.186 1.00 53.28 98 GLU A O 1
ATOM 747 N N . ALA A 1 99 ? 42.001 -6.796 -10.182 1.00 55.25 99 ALA A N 1
ATOM 748 C CA . ALA A 1 99 ? 43.022 -7.785 -10.483 1.00 55.25 99 ALA A CA 1
ATOM 749 C C . ALA A 1 99 ? 44.196 -7.613 -9.499 1.00 55.25 99 ALA A C 1
ATOM 751 O O . ALA A 1 99 ? 44.600 -6.476 -9.238 1.00 55.25 99 ALA A O 1
ATOM 752 N N . PRO A 1 100 ? 44.766 -8.700 -8.951 1.00 53.69 100 PRO A N 1
ATOM 753 C CA . PRO A 1 100 ? 45.875 -8.584 -8.018 1.00 53.69 100 PRO A CA 1
ATOM 754 C C . PRO A 1 100 ? 47.095 -7.970 -8.718 1.00 53.69 100 PRO A C 1
ATOM 756 O O . PRO A 1 100 ? 47.446 -8.353 -9.836 1.00 53.69 100 PRO A O 1
ATOM 759 N N . LEU A 1 101 ? 47.723 -7.004 -8.043 1.00 55.50 101 LEU A N 1
ATOM 760 C CA . LEU A 1 101 ? 48.960 -6.348 -8.470 1.00 55.50 101 LEU A CA 1
ATOM 761 C C . LEU A 1 101 ? 50.032 -7.400 -8.824 1.00 55.50 101 LEU A C 1
ATOM 763 O O . LEU A 1 101 ? 50.206 -8.356 -8.061 1.00 55.50 101 LEU A O 1
ATOM 767 N N . PRO A 1 102 ? 50.771 -7.249 -9.941 1.00 55.28 102 PRO A N 1
ATOM 768 C CA . PRO A 1 102 ? 51.852 -8.168 -10.275 1.00 55.28 102 PRO A CA 1
ATOM 769 C C . PRO A 1 102 ? 52.958 -8.098 -9.213 1.00 55.28 102 PRO A C 1
ATOM 771 O O . PRO A 1 102 ? 53.325 -7.019 -8.746 1.00 55.28 102 PRO A O 1
ATOM 774 N N . ALA A 1 103 ? 53.490 -9.264 -8.844 1.00 56.75 103 ALA A N 1
ATOM 775 C CA . ALA A 1 103 ? 54.389 -9.492 -7.708 1.00 56.75 103 ALA A CA 1
ATOM 776 C C . ALA A 1 103 ? 55.793 -8.850 -7.820 1.00 56.75 103 ALA A C 1
ATOM 778 O O . ALA A 1 103 ? 56.641 -9.083 -6.960 1.00 56.75 103 ALA A O 1
ATOM 779 N N . ASP A 1 104 ? 56.036 -8.011 -8.827 1.00 58.47 104 ASP A N 1
ATOM 780 C CA . ASP A 1 104 ? 57.383 -7.569 -9.204 1.00 58.47 104 ASP A CA 1
ATOM 781 C C . ASP A 1 104 ? 57.683 -6.104 -8.825 1.00 58.47 104 ASP A C 1
ATOM 783 O O . ASP A 1 104 ? 58.736 -5.573 -9.167 1.00 58.47 104 ASP A O 1
ATOM 787 N N . ALA A 1 105 ? 56.797 -5.433 -8.080 1.00 53.16 105 ALA A N 1
ATOM 788 C CA . ALA A 1 105 ? 56.924 -4.008 -7.736 1.00 53.16 105 ALA A CA 1
ATOM 789 C C . ALA A 1 105 ? 57.788 -3.702 -6.487 1.00 53.16 105 ALA A C 1
ATOM 791 O O . ALA A 1 105 ? 57.612 -2.664 -5.851 1.00 53.16 105 ALA A O 1
ATOM 792 N N . LEU A 1 106 ? 58.718 -4.589 -6.123 1.00 50.66 106 LEU A N 1
ATOM 793 C CA . LEU A 1 106 ? 59.711 -4.366 -5.062 1.00 50.66 106 LEU A CA 1
ATOM 794 C C . LEU A 1 106 ? 61.088 -4.878 -5.504 1.00 50.66 106 LEU A C 1
ATOM 796 O O . LEU A 1 106 ? 61.607 -5.862 -4.972 1.00 50.66 106 LEU A O 1
ATOM 800 N N . ARG A 1 107 ? 61.677 -4.188 -6.485 1.00 43.62 107 ARG A N 1
ATOM 801 C CA . ARG A 1 107 ? 63.130 -4.080 -6.671 1.00 43.62 107 ARG A CA 1
ATOM 802 C C . ARG A 1 107 ? 63.498 -2.687 -7.150 1.00 43.62 107 ARG A C 1
ATOM 804 O O . ARG A 1 107 ? 62.824 -2.201 -8.081 1.00 43.62 107 ARG A O 1
#